Protein AF-A0A4V2SIU7-F1 (afdb_monomer_lite)

Organism: NCBI:txid80881

InterPro domains:
  IPR001064 Beta/gamma crystallin [PS50915] (23-65)
  IPR001064 Beta/gamma crystallin [SM00247] (24-102)
  IPR011024 Gamma-crystallin-like [SSF49695] (22-89)
  IPR015059 Calcium-dependent cell adhesion molecule, N-terminal [PF08964] (25-103)

pLDDT: mean 79.16, std 16.94, range [35.38, 97.69]

Sequence (174 aa):
MLRHMRAILVMGSLGAALSCANAQITVFTQPNFQGESLQISENNWSSGGAGTKWNDTIKSVKVPDGWTVKLYEHTDKSGKVQVLTKDLAKADSFGISSIEIFSSPNHGCYYQDSKEWSKWTKNGGFAKDVKTLDQCVALDGCMKGGGNKSGGGCYVYASSPAAAAEILKSSGRK

Foldseek 3Di:
DDDDDDDDPPPPPPPPPPPVPQFWKKWALEFQRDHDIDTHGFAKDFQPDPPGPQWLRTFWMADDAQWWKWFAQHRVNDDDIDIDNGIGRGDDDHRTGIMGGQDHPQFAKWKQDLVHNLDIDGCPDVRVPGDHPVSQVQCADQARPADGSVRNIGIDGTSDSVRRVVVCVVVVGD

Structure (mmCIF, N/CA/C/O backbone):
data_AF-A0A4V2SIU7-F1
#
_entry.id   AF-A0A4V2SIU7-F1
#
loop_
_atom_site.group_PDB
_atom_site.id
_atom_site.type_symbol
_atom_site.label_atom_id
_atom_site.label_alt_id
_atom_site.label_comp_id
_atom_site.label_asym_id
_atom_site.label_entity_id
_atom_site.label_seq_id
_atom_site.pdbx_PDB_ins_code
_atom_site.Cartn_x
_atom_site.Cartn_y
_atom_site.Cartn_z
_atom_site.occupancy
_atom_site.B_iso_or_equiv
_atom_site.auth_seq_id
_atom_site.auth_comp_id
_atom_site.auth_asym_id
_atom_site.auth_atom_id
_atom_site.pdbx_PDB_model_num
ATOM 1 N N . MET A 1 1 ? -32.720 33.967 -55.238 1.00 38.97 1 MET A N 1
ATOM 2 C CA . MET A 1 1 ? -32.081 32.642 -55.389 1.00 38.97 1 MET A CA 1
ATOM 3 C C . MET A 1 1 ? -31.325 32.327 -54.112 1.00 38.97 1 MET A C 1
ATOM 5 O O . MET A 1 1 ? -30.496 33.117 -53.685 1.00 38.97 1 MET A O 1
ATOM 9 N N . LEU A 1 2 ? -31.714 31.229 -53.474 1.00 35.38 2 LEU A N 1
ATOM 10 C CA . LEU A 1 2 ? -31.287 30.761 -52.160 1.00 35.38 2 LEU A CA 1
ATOM 11 C C . LEU A 1 2 ? -29.843 30.228 -52.233 1.00 35.38 2 LEU A C 1
ATOM 13 O O . LEU A 1 2 ? -29.558 29.373 -53.069 1.00 35.38 2 LEU A O 1
ATOM 17 N N . ARG A 1 3 ? -28.935 30.696 -51.368 1.00 42.69 3 ARG A N 1
ATOM 18 C CA . ARG A 1 3 ? -27.655 30.017 -51.111 1.00 42.69 3 ARG A CA 1
ATOM 19 C C . ARG A 1 3 ? -27.570 29.664 -49.633 1.00 42.69 3 ARG A C 1
ATOM 21 O O . ARG A 1 3 ? -27.430 30.525 -48.774 1.00 42.69 3 ARG A O 1
ATOM 28 N N . HIS A 1 4 ? -27.710 28.372 -49.370 1.00 39.12 4 HIS A N 1
ATOM 29 C CA . HIS A 1 4 ? -27.467 27.736 -48.085 1.00 39.12 4 HIS A CA 1
ATOM 30 C C . HIS A 1 4 ? -25.981 27.801 -47.724 1.00 39.12 4 HIS A C 1
ATOM 32 O O . HIS A 1 4 ? -25.163 27.442 -48.566 1.00 39.12 4 HIS A O 1
ATOM 38 N N . MET A 1 5 ? -25.633 28.118 -46.470 1.00 37.47 5 MET A N 1
ATOM 39 C CA . MET A 1 5 ? -24.452 27.515 -45.836 1.00 37.47 5 MET A CA 1
ATOM 40 C C . MET A 1 5 ? -24.442 27.648 -44.300 1.00 37.47 5 MET A C 1
ATOM 42 O O . MET A 1 5 ? -24.079 28.669 -43.737 1.00 37.47 5 MET A O 1
ATOM 46 N N . ARG A 1 6 ? -24.859 26.535 -43.679 1.00 41.62 6 ARG A N 1
ATOM 47 C CA . ARG A 1 6 ? -24.312 25.840 -42.497 1.00 41.62 6 ARG A CA 1
ATOM 48 C C . ARG A 1 6 ? -24.069 26.639 -41.206 1.00 41.62 6 ARG A C 1
ATOM 50 O O . ARG A 1 6 ? -23.020 27.238 -41.009 1.00 41.62 6 ARG A O 1
ATOM 57 N N . ALA A 1 7 ? -24.989 26.451 -40.259 1.00 38.09 7 ALA A N 1
ATOM 58 C CA . ALA A 1 7 ? -24.720 26.586 -38.833 1.00 38.09 7 ALA A CA 1
ATOM 59 C C . ALA A 1 7 ? -23.650 25.561 -38.410 1.00 38.09 7 ALA A C 1
ATOM 61 O O . ALA A 1 7 ? -23.863 24.352 -38.520 1.00 38.09 7 ALA A O 1
ATOM 62 N N . ILE A 1 8 ? -22.494 26.039 -37.949 1.00 44.41 8 ILE A N 1
ATOM 63 C CA . ILE A 1 8 ? -21.498 25.208 -37.269 1.00 44.41 8 ILE A CA 1
ATOM 64 C C . ILE A 1 8 ? -21.933 25.136 -35.807 1.00 44.41 8 ILE A C 1
ATOM 66 O O . ILE A 1 8 ? -21.714 26.062 -35.029 1.00 44.41 8 ILE A O 1
ATOM 70 N N . LEU A 1 9 ? -22.592 24.038 -35.448 1.00 35.75 9 LEU A N 1
ATOM 71 C CA . LEU A 1 9 ? -22.779 23.657 -34.058 1.00 35.75 9 LEU A CA 1
ATOM 72 C C . LEU A 1 9 ? -21.400 23.247 -33.526 1.00 35.75 9 LEU A C 1
ATOM 74 O O . LEU A 1 9 ? -20.942 22.131 -33.770 1.00 35.75 9 LEU A O 1
ATOM 78 N N . VAL A 1 10 ? -20.712 24.154 -32.832 1.00 44.38 10 VAL A N 1
ATOM 79 C CA . VAL A 1 10 ? -19.560 23.777 -32.010 1.00 44.38 10 VAL A CA 1
ATOM 80 C C . VAL A 1 10 ? -20.131 23.006 -30.825 1.00 44.38 10 VAL A C 1
ATOM 82 O O . VAL A 1 10 ? -20.475 23.582 -29.796 1.00 44.38 10 VAL A O 1
ATOM 85 N N . MET A 1 11 ? -20.289 21.690 -30.987 1.00 50.53 11 MET A N 1
ATOM 86 C CA . MET A 1 11 ? -20.366 20.789 -29.846 1.00 50.53 11 MET A CA 1
ATOM 87 C C . MET A 1 11 ? -19.006 20.868 -29.159 1.00 50.53 11 MET A C 1
ATOM 89 O O . MET A 1 11 ? -18.080 20.134 -29.496 1.00 50.53 11 MET A O 1
ATOM 93 N N . GLY A 1 12 ? -18.869 21.814 -28.232 1.00 42.34 12 GLY A N 1
ATOM 94 C CA . GLY A 1 12 ? -17.818 21.763 -27.236 1.00 42.34 12 GLY A CA 1
ATOM 95 C C . GLY A 1 12 ? -18.045 20.483 -26.454 1.00 42.34 12 GLY A C 1
ATOM 96 O O . GLY A 1 12 ? -18.914 20.430 -25.587 1.00 42.34 12 GLY A O 1
ATOM 97 N N . SER A 1 13 ? -17.324 19.426 -26.821 1.00 51.53 13 SER A N 1
ATOM 98 C CA . SER A 1 13 ? -17.222 18.230 -26.006 1.00 51.53 13 SER A CA 1
ATOM 99 C C . SER A 1 13 ? -16.805 18.695 -24.620 1.00 51.53 13 SER A C 1
ATOM 101 O O . SER A 1 13 ? -15.704 19.229 -24.453 1.00 51.53 13 SER A O 1
ATOM 103 N N . LEU A 1 14 ? -17.694 18.520 -23.644 1.00 48.53 14 LEU A N 1
ATOM 104 C CA . LEU A 1 14 ? -17.361 18.605 -22.235 1.00 48.53 14 LEU A CA 1
ATOM 105 C C . LEU A 1 14 ? -16.431 17.419 -21.957 1.00 48.53 14 LEU A C 1
ATOM 107 O O . LEU A 1 14 ? -16.849 16.360 -21.499 1.00 48.53 14 LEU A O 1
ATOM 111 N N . GLY A 1 15 ? -15.168 17.563 -22.351 1.00 43.59 15 GLY A N 1
ATOM 112 C CA . GLY A 1 15 ? -14.106 16.690 -21.914 1.00 43.59 15 GLY A CA 1
ATOM 113 C C . GLY A 1 15 ? -13.986 16.927 -20.425 1.00 43.59 15 GLY A C 1
ATOM 114 O O . GLY A 1 15 ? -13.319 17.867 -20.000 1.00 43.59 15 GLY A O 1
ATOM 115 N N . ALA A 1 16 ? -14.671 16.105 -19.634 1.00 48.41 16 ALA A N 1
ATOM 116 C CA . ALA A 1 16 ? -14.259 15.877 -18.270 1.00 48.41 16 ALA A CA 1
ATOM 117 C C . ALA A 1 16 ? -12.813 15.393 -18.377 1.00 48.41 16 ALA A C 1
ATOM 119 O O . ALA A 1 16 ? -12.551 14.234 -18.697 1.00 48.41 16 ALA A O 1
ATOM 120 N N . ALA A 1 17 ? -11.868 16.311 -18.184 1.00 43.56 17 ALA A N 1
ATOM 121 C CA . ALA A 1 17 ? -10.550 15.939 -17.740 1.00 43.56 17 ALA A CA 1
ATOM 122 C C . ALA A 1 17 ? -10.802 15.203 -16.427 1.00 43.56 17 ALA A C 1
ATOM 124 O O . ALA A 1 1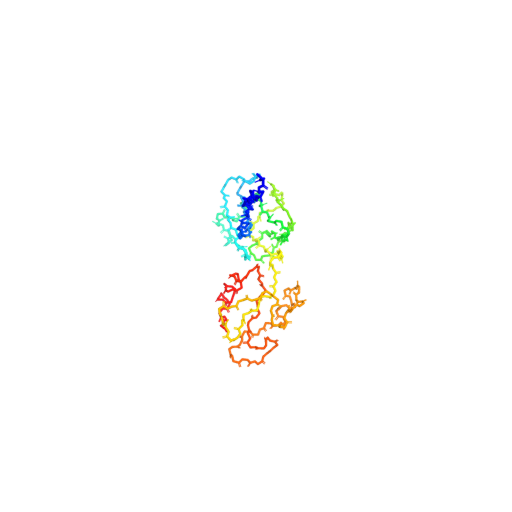7 ? -11.007 15.818 -15.380 1.00 43.56 17 ALA A O 1
ATOM 125 N N . LEU A 1 18 ? -10.886 13.876 -16.512 1.00 39.75 18 LEU A N 1
ATOM 126 C CA . LEU A 1 18 ? -10.634 13.007 -15.387 1.00 39.75 18 LEU A CA 1
ATOM 127 C C . LEU A 1 18 ? -9.210 13.360 -14.985 1.00 39.75 18 LEU A C 1
ATOM 129 O O . LEU A 1 18 ? -8.239 12.832 -15.520 1.00 39.75 18 LEU A O 1
ATOM 133 N N . SER A 1 19 ? -9.096 14.348 -14.099 1.00 41.12 19 SER A N 1
ATOM 134 C CA . SER A 1 19 ? -7.961 14.439 -13.212 1.00 41.12 19 SER A CA 1
ATOM 135 C C . SER A 1 19 ? -7.797 13.021 -12.694 1.00 41.12 19 SER A C 1
ATOM 137 O O . SER A 1 19 ? -8.724 12.485 -12.078 1.00 41.12 19 SER A O 1
ATOM 139 N N . CYS A 1 20 ? -6.683 12.375 -13.038 1.00 40.22 20 CYS A N 1
ATOM 140 C CA . CYS A 1 20 ? -6.234 11.188 -12.338 1.00 40.22 20 CYS A CA 1
ATOM 141 C C . CYS A 1 20 ? -5.980 11.651 -10.905 1.00 40.22 20 CYS A C 1
ATOM 143 O O . CYS A 1 20 ? -4.849 11.956 -10.538 1.00 40.22 20 CYS A O 1
ATOM 145 N N . ALA A 1 21 ? -7.050 11.806 -10.120 1.00 50.81 21 ALA A N 1
ATOM 146 C CA . ALA A 1 21 ? -6.953 11.959 -8.692 1.00 50.81 21 ALA A CA 1
ATOM 147 C C . ALA A 1 21 ? -6.110 10.767 -8.269 1.00 50.81 21 ALA A C 1
ATOM 149 O O . ALA A 1 21 ? -6.500 9.629 -8.542 1.00 50.81 21 ALA A O 1
ATOM 150 N N . ASN A 1 22 ? -4.906 11.037 -7.757 1.00 63.44 22 ASN A N 1
ATOM 151 C CA . ASN A 1 22 ? -3.997 9.991 -7.315 1.00 63.44 22 ASN A CA 1
ATOM 152 C C . ASN A 1 22 ? -4.810 9.103 -6.378 1.00 63.44 22 ASN A C 1
ATOM 154 O O . ASN A 1 22 ? -5.237 9.559 -5.316 1.00 63.44 22 ASN A O 1
ATOM 158 N N . ALA A 1 23 ? -5.149 7.903 -6.841 1.00 71.69 23 ALA A N 1
ATOM 159 C CA . ALA A 1 23 ? -6.038 7.020 -6.118 1.00 71.69 23 ALA A CA 1
ATOM 160 C C . ALA A 1 23 ? -5.317 6.618 -4.831 1.00 71.69 23 ALA A C 1
ATOM 162 O O . ALA A 1 23 ? -4.164 6.194 -4.870 1.00 71.69 23 ALA A O 1
ATOM 163 N N . GLN A 1 24 ? -5.965 6.813 -3.688 1.00 85.44 24 GLN A N 1
ATOM 164 C CA . GLN A 1 24 ? -5.352 6.628 -2.377 1.00 85.44 24 GLN A CA 1
ATOM 165 C C . GLN A 1 24 ? -6.238 5.764 -1.502 1.00 85.44 24 GLN A C 1
ATOM 167 O O . GLN A 1 24 ? -7.468 5.827 -1.571 1.00 85.44 24 GLN A O 1
ATOM 172 N N . ILE A 1 25 ? -5.600 4.994 -0.631 1.00 91.19 25 ILE A N 1
ATOM 173 C CA . ILE A 1 25 ? -6.309 4.320 0.447 1.00 91.19 25 ILE A CA 1
ATOM 174 C C . ILE A 1 25 ? -6.638 5.381 1.492 1.00 91.19 25 ILE A C 1
ATOM 176 O O . ILE A 1 25 ? -5.780 6.182 1.856 1.00 91.19 25 ILE A O 1
ATOM 180 N N . THR A 1 26 ? -7.871 5.393 1.991 1.00 95.00 26 THR A N 1
ATOM 181 C CA . THR A 1 26 ? -8.234 6.237 3.137 1.00 95.00 26 THR A CA 1
ATOM 182 C C . THR A 1 26 ? -8.701 5.357 4.279 1.00 95.00 26 THR A C 1
ATOM 184 O O . THR A 1 26 ? -9.606 4.544 4.103 1.00 95.00 26 THR A O 1
ATOM 187 N N . VAL A 1 27 ? -8.089 5.517 5.446 1.00 96.19 27 VAL A N 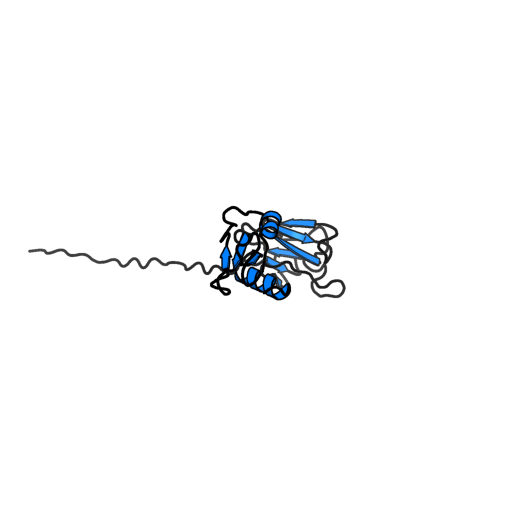1
ATOM 188 C CA . VAL A 1 27 ? -8.453 4.791 6.667 1.00 96.19 27 VAL A CA 1
ATOM 189 C C . VAL A 1 27 ? -9.156 5.719 7.642 1.00 96.19 27 VAL A C 1
ATOM 191 O O . VAL A 1 27 ? -8.897 6.921 7.645 1.00 96.19 27 VAL A O 1
ATOM 194 N N . PHE A 1 28 ? -10.035 5.156 8.464 1.00 97.31 28 PHE A N 1
ATOM 195 C CA . PHE A 1 28 ? -10.915 5.901 9.358 1.00 97.31 28 PHE A CA 1
ATOM 196 C C . PHE A 1 28 ? -10.941 5.276 10.752 1.00 97.31 28 PHE A C 1
ATOM 198 O O . PHE A 1 28 ? -10.946 4.049 10.879 1.00 97.31 28 PHE A O 1
ATOM 205 N N . THR A 1 29 ? -11.003 6.103 11.798 1.00 96.75 29 THR A N 1
ATOM 206 C CA . THR A 1 29 ? -11.055 5.639 13.200 1.00 96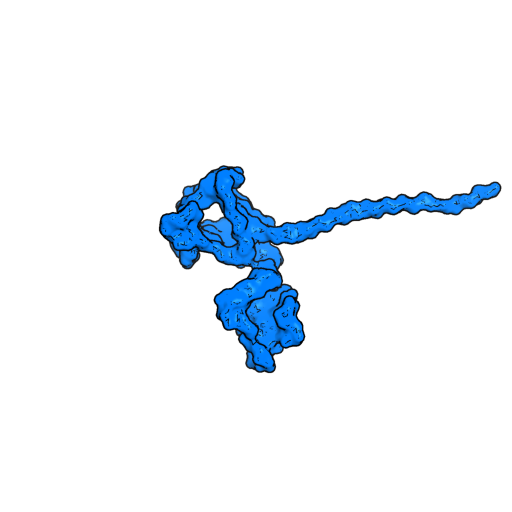.75 29 THR A CA 1
ATOM 207 C C . THR A 1 29 ? -12.429 5.134 13.641 1.00 96.75 29 THR A C 1
ATOM 209 O O . THR A 1 29 ? -12.553 4.554 14.719 1.00 96.75 29 THR A O 1
ATOM 212 N N . GLN A 1 30 ? -13.474 5.309 12.825 1.00 96.75 30 GLN A N 1
ATOM 213 C CA . GLN A 1 30 ? -14.816 4.787 13.099 1.00 96.75 30 GLN A CA 1
ATOM 214 C C . GLN A 1 30 ? -15.360 3.953 11.925 1.00 96.75 30 GLN A C 1
ATOM 216 O O . GLN A 1 30 ? -14.870 4.066 10.795 1.00 96.75 30 GLN A O 1
ATOM 221 N N . PRO A 1 31 ? -16.361 3.084 12.167 1.00 97.12 31 PRO A N 1
ATOM 222 C CA . PRO A 1 31 ? -17.070 2.385 11.100 1.00 97.12 31 PRO A CA 1
ATOM 223 C C . PRO A 1 31 ? -17.751 3.348 10.116 1.00 97.12 31 PRO A C 1
ATOM 225 O O . PRO A 1 31 ? -18.007 4.508 10.426 1.00 97.12 31 PRO A O 1
ATOM 228 N N . ASN A 1 32 ? -18.100 2.833 8.940 1.00 97.44 32 ASN A N 1
ATOM 229 C CA . ASN A 1 32 ? -18.821 3.519 7.867 1.00 97.44 32 ASN A CA 1
ATOM 230 C C . ASN A 1 32 ? -18.137 4.808 7.381 1.00 97.44 32 ASN A C 1
ATOM 232 O O . ASN A 1 32 ? -18.806 5.778 7.016 1.00 97.44 32 ASN A O 1
ATOM 236 N N . PHE A 1 33 ? -16.800 4.797 7.354 1.00 97.50 33 PHE A N 1
ATOM 237 C CA . PHE A 1 33 ? -15.951 5.877 6.844 1.00 97.50 33 PHE A CA 1
ATOM 238 C C . PHE A 1 33 ? -16.118 7.193 7.615 1.00 97.50 33 PHE A C 1
ATOM 240 O O . PHE A 1 33 ? -16.161 8.269 7.022 1.00 97.50 33 PHE A O 1
ATOM 247 N N . GLN A 1 34 ? -16.260 7.087 8.938 1.00 97.69 34 GLN A N 1
ATOM 248 C CA . GLN A 1 34 ? -16.475 8.214 9.846 1.00 97.69 34 GLN A CA 1
ATOM 249 C C . GLN A 1 34 ? -15.281 8.444 10.777 1.00 97.69 34 GLN A C 1
ATOM 251 O O . GLN A 1 34 ? -14.380 7.612 10.902 1.00 97.69 34 GLN A O 1
ATOM 256 N N . GLY A 1 35 ? -15.318 9.560 11.500 1.00 97.12 35 GLY A N 1
ATOM 257 C CA . GLY A 1 35 ? -14.269 9.940 12.435 1.00 97.12 35 GLY A CA 1
ATOM 258 C C . GLY A 1 35 ? -13.057 10.532 11.730 1.00 97.12 35 GLY A C 1
ATOM 259 O O . GLY A 1 35 ? -13.142 11.059 10.622 1.00 97.12 35 GLY A O 1
ATOM 260 N N . GLU A 1 36 ? -11.919 10.473 12.405 1.00 97.50 36 GLU A N 1
ATOM 261 C CA . GLU A 1 36 ? -10.675 10.988 11.849 1.00 97.50 36 GLU A CA 1
ATOM 262 C C . GLU A 1 36 ? -10.186 10.085 10.723 1.00 97.50 36 GLU A C 1
ATOM 264 O O . GLU A 1 36 ? -10.291 8.858 10.808 1.00 97.50 36 GLU A O 1
ATOM 269 N N . SER A 1 37 ? -9.617 10.701 9.688 1.00 96.88 37 SER A N 1
ATOM 270 C CA . SER A 1 37 ? -9.153 10.003 8.495 1.00 96.88 37 SER A CA 1
ATOM 271 C C . SER A 1 37 ? -7.672 10.232 8.226 1.00 96.88 37 SER A C 1
ATOM 273 O O . SER A 1 37 ? -7.163 11.334 8.435 1.00 96.88 37 SER A O 1
ATOM 275 N N . LEU A 1 38 ? -7.014 9.217 7.675 1.00 94.56 38 LEU A N 1
ATOM 276 C CA . LEU A 1 38 ? -5.662 9.308 7.137 1.00 94.56 38 LEU A CA 1
ATOM 277 C C . LEU A 1 38 ? -5.659 8.812 5.693 1.00 94.56 38 LEU A C 1
ATOM 279 O O . LEU A 1 38 ? -6.157 7.725 5.396 1.00 94.56 38 LEU A O 1
ATOM 283 N N . GLN A 1 39 ? -5.081 9.616 4.808 1.00 92.75 39 GLN A N 1
ATOM 284 C CA . GLN A 1 39 ? -4.798 9.224 3.435 1.00 92.75 39 GLN A CA 1
ATOM 285 C C . GLN A 1 39 ? -3.430 8.552 3.370 1.00 92.75 39 GLN A C 1
ATOM 287 O O . GLN A 1 39 ? -2.426 9.111 3.811 1.00 92.75 39 GLN A O 1
ATOM 292 N N . ILE A 1 40 ? -3.404 7.347 2.816 1.00 86.56 40 ILE A N 1
ATOM 293 C CA . ILE A 1 40 ? -2.197 6.567 2.584 1.00 86.56 40 ILE A CA 1
ATOM 294 C C . ILE A 1 40 ? -1.913 6.633 1.088 1.00 86.56 40 ILE A C 1
ATOM 296 O O . ILE A 1 40 ? -2.602 6.017 0.266 1.00 86.56 40 ILE A O 1
ATOM 300 N N . SER A 1 41 ? -0.910 7.434 0.740 1.00 70.88 41 SER A N 1
ATOM 301 C CA . SER A 1 41 ? -0.410 7.546 -0.621 1.00 70.88 41 SER A CA 1
ATOM 302 C C . SER A 1 41 ? 0.513 6.380 -0.933 1.00 70.88 41 SER A C 1
ATOM 304 O O . SER A 1 41 ? 1.514 6.210 -0.252 1.00 70.88 41 SER A O 1
ATOM 306 N N . GLU A 1 42 ? 0.144 5.611 -1.965 1.00 62.72 42 GLU A N 1
ATOM 307 C CA . GLU A 1 42 ? 0.957 4.815 -2.910 1.00 62.72 42 GLU A CA 1
ATOM 308 C C . GLU A 1 42 ? 2.107 3.902 -2.419 1.00 62.72 42 GLU A C 1
ATOM 310 O O . GLU A 1 42 ? 2.613 3.102 -3.207 1.00 62.72 42 GLU A O 1
ATOM 315 N N . ASN A 1 43 ? 2.430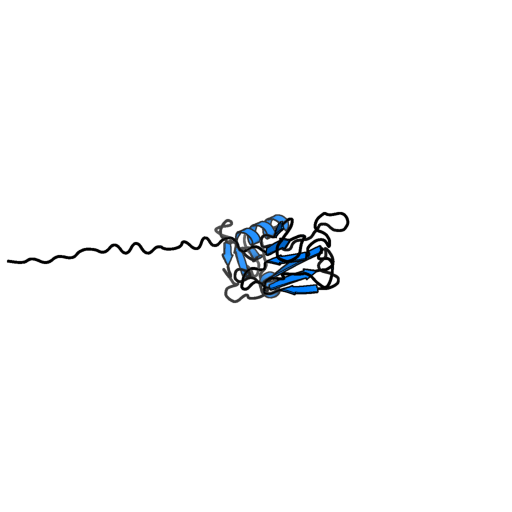 3.922 -1.132 1.00 68.94 43 ASN A N 1
ATOM 316 C CA . ASN A 1 43 ? 3.462 3.183 -0.428 1.00 68.94 43 ASN A CA 1
ATOM 317 C C . ASN A 1 43 ? 2.837 2.389 0.727 1.00 68.94 43 ASN A C 1
ATOM 319 O O . ASN A 1 43 ? 1.728 2.671 1.188 1.00 68.94 43 ASN A O 1
ATOM 323 N N . ASN A 1 44 ? 3.582 1.410 1.234 1.00 81.31 44 ASN A N 1
ATOM 324 C CA . ASN A 1 44 ? 3.203 0.719 2.463 1.00 81.31 44 ASN A CA 1
ATOM 325 C C . ASN A 1 44 ? 3.186 1.707 3.635 1.00 81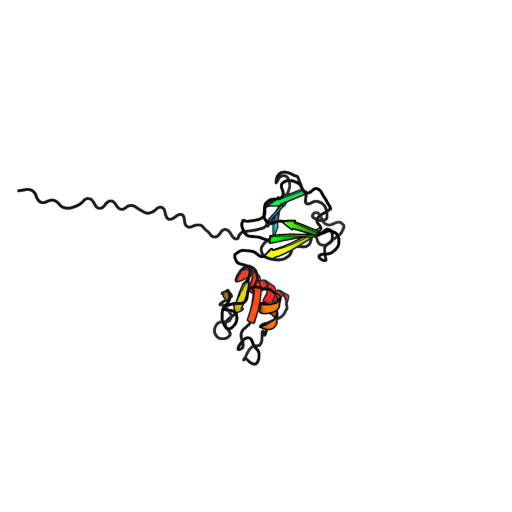.31 44 ASN A C 1
ATOM 327 O O . ASN A 1 44 ? 4.035 2.595 3.721 1.00 81.31 44 ASN A O 1
ATOM 331 N N . TRP A 1 45 ? 2.241 1.524 4.546 1.00 91.44 45 TRP A N 1
ATOM 332 C CA . TRP A 1 45 ? 2.068 2.367 5.721 1.00 91.44 45 TRP A CA 1
ATOM 333 C C . TRP A 1 45 ? 2.185 1.546 7.005 1.00 91.44 45 TRP A C 1
ATOM 335 O O . TRP A 1 45 ? 1.808 0.377 7.042 1.00 91.44 45 TRP A O 1
ATOM 345 N N . SER A 1 46 ? 2.687 2.176 8.063 1.00 92.50 46 SER A N 1
ATOM 346 C CA . SER A 1 46 ? 2.792 1.612 9.407 1.00 92.50 46 SER A CA 1
ATOM 347 C C . SER A 1 46 ? 2.402 2.673 10.433 1.00 92.50 46 SER A C 1
ATOM 349 O O . SER A 1 46 ? 2.713 3.852 10.252 1.00 92.50 46 SER A O 1
ATOM 351 N N . SER A 1 47 ? 1.734 2.258 11.510 1.00 92.44 47 SER A N 1
ATOM 352 C CA . SER A 1 47 ? 1.310 3.134 12.609 1.00 92.44 47 SER A CA 1
ATOM 353 C C . SER A 1 47 ? 2.488 3.743 13.375 1.00 92.44 47 SER A C 1
ATOM 355 O O . SER A 1 47 ? 2.342 4.809 13.970 1.00 92.44 47 SER A O 1
ATOM 357 N N . GLY A 1 48 ? 3.653 3.084 13.351 1.00 90.19 48 GLY A N 1
ATOM 358 C CA . GLY A 1 48 ? 4.789 3.381 14.230 1.00 90.19 48 GLY A CA 1
ATOM 359 C C . GLY A 1 48 ? 4.746 2.629 15.568 1.00 90.19 48 GLY A C 1
ATOM 360 O O . GLY A 1 48 ? 5.646 2.800 16.384 1.00 90.19 48 GLY A O 1
ATOM 361 N N . GLY A 1 49 ? 3.740 1.773 15.779 1.00 90.19 49 GLY A N 1
ATOM 362 C CA . GLY A 1 49 ? 3.665 0.830 16.897 1.00 90.19 49 GLY A CA 1
ATOM 363 C C . GLY A 1 49 ? 2.828 1.318 18.076 1.00 90.19 49 GLY A C 1
ATOM 364 O O . GLY A 1 49 ? 2.016 2.242 17.959 1.00 90.19 49 GLY A O 1
ATOM 365 N N . ALA A 1 50 ? 3.004 0.661 19.223 1.00 90.25 50 ALA A N 1
ATOM 366 C CA . ALA A 1 50 ? 2.213 0.909 20.425 1.00 90.25 50 ALA A CA 1
ATOM 367 C C . ALA A 1 50 ? 2.300 2.372 20.897 1.00 90.25 50 ALA A C 1
ATOM 369 O O . ALA A 1 50 ? 3.355 3.000 20.854 1.00 90.25 50 ALA A O 1
ATOM 370 N N . GLY A 1 51 ? 1.174 2.915 21.369 1.00 88.62 51 GLY A N 1
ATOM 371 C CA . GLY A 1 51 ? 1.077 4.300 21.848 1.00 88.62 51 GLY A CA 1
ATOM 372 C C . GLY A 1 51 ? 0.913 5.349 20.744 1.00 88.62 51 GLY A C 1
ATOM 373 O O . GLY A 1 51 ? 0.660 6.514 21.045 1.00 88.62 51 GLY A O 1
ATOM 374 N N . THR A 1 52 ? 0.997 4.957 19.470 1.00 93.44 52 THR A N 1
ATOM 375 C CA . THR A 1 52 ? 0.670 5.852 18.357 1.00 93.44 52 THR A CA 1
ATOM 376 C C . THR A 1 52 ? -0.838 5.897 18.112 1.00 93.44 52 THR A C 1
ATOM 378 O O . THR A 1 52 ? -1.557 4.913 18.280 1.00 93.44 52 THR A O 1
ATOM 381 N N . LYS A 1 53 ? -1.326 7.061 17.676 1.00 91.44 53 LYS A N 1
ATOM 382 C CA . LYS A 1 53 ? -2.754 7.340 17.455 1.00 91.44 53 LYS A CA 1
ATOM 383 C C . LYS A 1 53 ? -3.453 6.339 16.526 1.00 91.44 53 LYS A C 1
ATOM 385 O O . LYS A 1 53 ? -4.640 6.067 16.688 1.00 91.44 53 LYS A O 1
ATOM 390 N N . TRP A 1 54 ? -2.733 5.847 15.523 1.00 94.88 54 TRP A N 1
ATOM 391 C CA . TRP A 1 54 ? -3.297 5.034 14.447 1.00 94.88 54 TRP A CA 1
ATOM 392 C C . TRP A 1 54 ? -3.146 3.524 14.664 1.00 94.88 54 TRP A C 1
ATOM 394 O O . TRP A 1 54 ? -3.699 2.750 13.889 1.00 94.88 54 TRP A O 1
ATOM 404 N N . ASN A 1 55 ? -2.423 3.097 15.703 1.00 95.75 55 ASN A N 1
ATOM 405 C CA . ASN A 1 55 ? -2.259 1.683 16.026 1.00 95.75 55 ASN A CA 1
ATOM 406 C C . ASN A 1 55 ? -3.565 1.103 16.576 1.00 95.75 55 ASN A C 1
ATOM 408 O O . ASN A 1 55 ? -4.099 1.626 17.549 1.00 95.75 55 ASN A O 1
ATOM 412 N N . ASP A 1 56 ? -4.084 0.038 15.967 1.00 94.94 56 ASP A N 1
ATOM 413 C CA . ASP A 1 56 ? -5.310 -0.669 16.378 1.00 94.94 56 ASP A CA 1
ATOM 414 C C . ASP A 1 56 ? -6.618 0.154 16.348 1.00 94.94 56 ASP A C 1
ATOM 416 O O . ASP A 1 56 ? -7.706 -0.354 16.666 1.00 94.94 56 ASP A O 1
ATOM 420 N N . THR A 1 57 ? -6.556 1.417 15.920 1.00 95.56 57 THR A N 1
ATOM 421 C CA . THR A 1 57 ? -7.697 2.344 15.931 1.00 95.56 57 THR A CA 1
ATOM 422 C C . THR A 1 57 ? -8.471 2.384 14.622 1.00 95.56 57 THR A C 1
ATOM 424 O O . THR A 1 57 ? -9.611 2.839 14.626 1.00 95.56 57 THR A O 1
ATOM 427 N N . ILE A 1 58 ? -7.921 1.877 13.516 1.00 96.06 58 ILE A N 1
ATOM 428 C CA . ILE A 1 58 ? -8.607 1.866 12.216 1.00 96.06 58 ILE A CA 1
ATOM 429 C C . ILE A 1 58 ? -9.825 0.931 12.275 1.00 96.06 58 ILE A C 1
ATOM 431 O O . ILE A 1 58 ? -9.704 -0.241 12.636 1.00 96.06 58 ILE A O 1
ATOM 435 N N . LYS A 1 59 ? -11.003 1.450 11.904 1.00 96.50 59 LYS A N 1
ATOM 436 C CA . LYS A 1 59 ? -12.293 0.736 11.919 1.00 96.50 59 LYS A CA 1
ATOM 437 C C . LYS A 1 59 ? -13.008 0.687 10.573 1.00 96.50 59 LYS A C 1
ATOM 439 O O . LYS A 1 59 ? -13.951 -0.088 10.443 1.00 96.50 59 LYS A O 1
ATOM 444 N N . SER A 1 60 ? -12.594 1.469 9.579 1.00 97.44 60 SER A N 1
ATOM 445 C CA . SER A 1 60 ? -13.052 1.308 8.194 1.00 97.44 60 SER A CA 1
ATOM 446 C C . SER A 1 60 ? -12.011 1.812 7.195 1.00 97.44 60 SER A C 1
ATOM 448 O O . SER A 1 60 ? -11.140 2.613 7.542 1.00 97.44 60 SER A O 1
ATOM 450 N N . VAL A 1 61 ? -12.061 1.294 5.966 1.00 97.12 61 VAL A N 1
ATOM 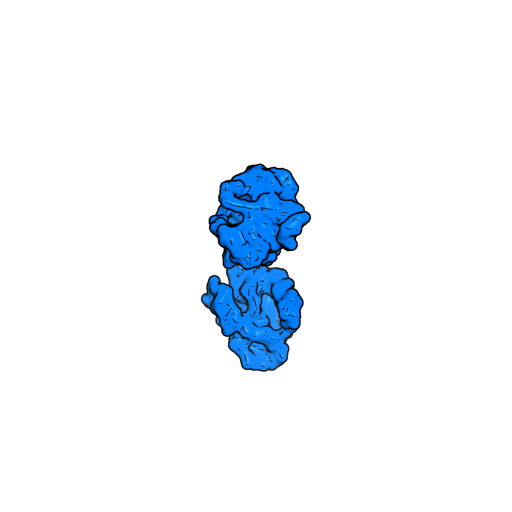451 C CA . VAL A 1 61 ? -11.051 1.526 4.923 1.00 97.12 61 VAL A CA 1
ATOM 452 C C . VAL A 1 61 ? -11.733 1.705 3.571 1.00 97.12 61 VAL A C 1
ATOM 454 O O . VAL A 1 61 ? -12.517 0.850 3.165 1.00 97.12 61 VAL A O 1
ATOM 457 N N . LYS A 1 62 ? -11.404 2.786 2.861 1.00 96.38 62 LYS A N 1
ATOM 458 C CA . LYS A 1 62 ? -11.732 2.961 1.444 1.00 96.38 62 LYS A CA 1
ATOM 459 C C . LYS A 1 62 ? -10.582 2.483 0.572 1.00 96.38 62 LYS A C 1
ATOM 461 O O . LYS A 1 62 ? -9.443 2.911 0.776 1.00 96.38 62 LYS A O 1
ATOM 466 N N . VAL A 1 63 ? -10.888 1.617 -0.388 1.00 92.56 63 VAL A N 1
ATOM 467 C CA . VAL A 1 63 ? -9.923 1.000 -1.302 1.00 92.56 63 VAL A CA 1
ATOM 468 C C . VAL A 1 63 ? -10.306 1.381 -2.729 1.00 92.56 63 VAL A C 1
ATOM 470 O O . VAL A 1 63 ? -11.412 1.052 -3.151 1.00 92.56 63 VAL A O 1
ATOM 473 N N . PRO A 1 64 ? -9.423 2.051 -3.489 1.00 89.62 64 PRO A N 1
ATOM 474 C CA . PRO A 1 64 ? -9.737 2.390 -4.869 1.00 89.62 64 PRO A CA 1
ATOM 475 C C . PRO A 1 64 ? -9.950 1.153 -5.747 1.00 89.62 64 PRO A C 1
ATOM 477 O O . PRO A 1 64 ? -9.324 0.108 -5.546 1.00 89.62 64 PRO A O 1
ATOM 480 N N . ASP A 1 65 ? -10.784 1.300 -6.773 1.00 85.19 65 ASP A N 1
ATOM 481 C CA . ASP A 1 65 ? -11.101 0.210 -7.693 1.00 85.19 65 ASP A CA 1
ATOM 482 C C . ASP A 1 65 ? -9.843 -0.377 -8.351 1.00 85.19 65 ASP A C 1
ATOM 484 O O . ASP A 1 65 ? -8.945 0.330 -8.819 1.00 85.19 65 ASP A O 1
ATOM 488 N N . GLY A 1 66 ? -9.779 -1.710 -8.388 1.00 82.56 66 GLY A N 1
ATOM 489 C CA . GLY A 1 66 ? -8.661 -2.457 -8.968 1.00 82.56 66 GLY A CA 1
ATOM 490 C C . GLY A 1 66 ? -7.416 -2.556 -8.079 1.00 82.56 66 GLY A C 1
ATOM 491 O O . GLY A 1 66 ? -6.408 -3.117 -8.515 1.00 82.56 66 GLY A O 1
ATOM 492 N N . TRP A 1 67 ? -7.453 -2.037 -6.849 1.00 87.56 67 TRP A N 1
ATOM 493 C CA . TRP A 1 67 ? -6.377 -2.218 -5.876 1.00 87.56 67 TRP A CA 1
ATOM 494 C C . TRP A 1 67 ? -6.567 -3.505 -5.074 1.00 87.56 67 TRP A C 1
ATOM 496 O O . TRP A 1 67 ? -7.685 -3.909 -4.771 1.00 87.56 67 TRP A O 1
ATOM 506 N N . THR A 1 68 ? -5.456 -4.137 -4.705 1.00 89.00 68 THR A N 1
ATOM 507 C CA . THR A 1 68 ? -5.408 -5.184 -3.681 1.00 89.00 68 THR A CA 1
ATOM 508 C C . THR A 1 68 ? -4.550 -4.684 -2.533 1.00 89.00 68 THR A C 1
ATOM 510 O O . THR A 1 68 ? -3.385 -4.330 -2.720 1.00 89.00 68 THR A O 1
ATOM 513 N N . VAL A 1 69 ? -5.131 -4.661 -1.342 1.00 91.19 69 VAL A N 1
ATOM 514 C CA . VAL A 1 69 ? -4.531 -4.122 -0.122 1.00 91.19 69 VAL A CA 1
ATOM 515 C C . VAL A 1 69 ? -4.512 -5.213 0.933 1.00 91.19 69 VAL A C 1
ATOM 517 O O . VAL A 1 69 ? -5.484 -5.949 1.075 1.00 91.19 69 VAL A O 1
ATOM 520 N N . LYS A 1 70 ? -3.425 -5.323 1.690 1.00 93.38 70 LYS A N 1
ATOM 521 C CA . LYS A 1 70 ? -3.359 -6.195 2.863 1.00 93.38 70 LYS A CA 1
ATOM 522 C C . LYS A 1 70 ? -3.285 -5.348 4.120 1.00 93.38 70 LYS A C 1
ATOM 524 O O . LYS A 1 70 ? -2.442 -4.461 4.226 1.00 93.38 70 LYS A O 1
ATOM 529 N N . LEU A 1 71 ? -4.168 -5.637 5.060 1.00 95.50 71 LEU A N 1
ATOM 530 C CA . LEU A 1 71 ? -4.178 -5.074 6.400 1.00 95.50 71 LEU A CA 1
ATOM 531 C C . LEU A 1 71 ? -3.507 -6.070 7.340 1.00 95.50 71 LEU A C 1
ATOM 533 O O . LEU A 1 71 ? -3.813 -7.261 7.263 1.00 95.50 71 LEU A O 1
ATOM 537 N N . TYR A 1 72 ? -2.639 -5.588 8.221 1.00 95.88 72 TYR A N 1
ATOM 538 C CA . TYR A 1 72 ? -1.880 -6.412 9.159 1.00 95.88 72 TYR A CA 1
ATOM 539 C C . TYR A 1 72 ? -2.110 -5.982 10.598 1.00 95.88 72 TYR A C 1
ATOM 541 O O . TYR A 1 72 ? -2.250 -4.790 10.888 1.00 95.88 72 TYR A O 1
ATOM 549 N N . GLU A 1 73 ? -2.102 -6.964 11.493 1.00 95.81 73 GLU A N 1
ATOM 550 C CA . GLU A 1 73 ? -2.262 -6.761 12.933 1.00 95.81 73 GLU A CA 1
ATOM 551 C C . GLU A 1 73 ? -1.090 -6.002 13.563 1.00 95.81 73 GLU A C 1
ATOM 553 O O . GLU A 1 73 ? -1.268 -5.225 14.497 1.00 95.81 73 GLU A O 1
ATOM 558 N N . HIS A 1 74 ? 0.117 -6.179 13.027 1.00 95.12 74 HIS A N 1
ATOM 559 C CA . HIS A 1 74 ? 1.333 -5.561 13.552 1.00 95.12 74 HIS A CA 1
ATOM 560 C C . HIS A 1 74 ? 2.041 -4.695 12.505 1.00 95.12 74 HIS A C 1
ATOM 562 O O . HIS A 1 74 ? 1.776 -4.788 11.306 1.00 95.12 74 HIS A O 1
ATOM 568 N N . THR A 1 75 ? 2.949 -3.831 12.959 1.00 89.75 75 THR A N 1
ATOM 569 C CA . THR A 1 75 ? 3.670 -2.844 12.134 1.00 89.75 75 THR A CA 1
ATOM 570 C C . THR A 1 75 ? 4.597 -3.453 11.084 1.00 89.75 75 THR A C 1
ATOM 572 O O . THR A 1 75 ? 4.842 -2.828 10.054 1.00 89.75 75 THR A O 1
ATOM 575 N N . ASP A 1 76 ? 5.068 -4.680 11.317 1.00 88.06 76 ASP A N 1
ATOM 576 C CA . ASP A 1 76 ? 6.102 -5.343 10.509 1.00 88.06 76 ASP A CA 1
ATOM 577 C C . ASP A 1 76 ? 5.503 -6.352 9.521 1.00 88.06 76 ASP A C 1
ATOM 579 O O . ASP A 1 76 ? 6.127 -7.353 9.169 1.00 88.06 76 ASP A O 1
ATOM 583 N N . LYS A 1 77 ? 4.260 -6.105 9.086 1.00 90.25 77 LYS A N 1
ATOM 584 C CA . LYS A 1 77 ? 3.500 -6.996 8.196 1.00 90.25 77 LYS A CA 1
ATOM 585 C C . LYS A 1 77 ? 3.352 -8.418 8.752 1.00 90.25 77 LYS A C 1
ATOM 587 O O . LYS A 1 77 ? 3.425 -9.406 8.018 1.00 90.25 77 LYS A O 1
ATOM 592 N N . SER A 1 78 ? 3.150 -8.520 10.060 1.00 91.38 78 SER A N 1
ATOM 593 C CA . SER A 1 78 ? 3.020 -9.782 10.785 1.00 91.38 78 SER A CA 1
ATOM 594 C C . SER A 1 78 ? 1.685 -9.867 11.532 1.00 91.38 78 SER A C 1
ATOM 596 O O . SER A 1 78 ? 0.870 -8.939 11.494 1.00 91.38 78 SER A O 1
ATOM 598 N N . GLY A 1 79 ? 1.447 -11.008 12.181 1.00 94.31 79 GLY A N 1
ATOM 599 C CA . GLY A 1 79 ? 0.177 -11.312 12.838 1.00 94.31 79 GLY A CA 1
ATOM 600 C C . GLY A 1 79 ? -0.920 -11.667 11.835 1.00 94.31 79 GLY A C 1
ATOM 601 O O . GLY A 1 79 ? -0.647 -12.196 10.752 1.00 94.31 79 GLY A O 1
ATOM 602 N N . LYS A 1 80 ? -2.178 -11.408 12.200 1.00 95.69 80 LYS A N 1
ATOM 603 C CA . LYS A 1 80 ? -3.318 -11.639 11.305 1.00 95.69 80 LYS A CA 1
ATOM 604 C C . LYS A 1 80 ? -3.266 -10.722 10.085 1.00 95.69 80 LYS A C 1
ATOM 606 O O . LYS A 1 80 ? -2.834 -9.573 10.165 1.00 95.69 80 LYS A O 1
ATOM 611 N N . VAL A 1 81 ? -3.763 -11.244 8.963 1.00 95.12 81 VAL A N 1
ATOM 612 C CA . VAL A 1 81 ? -3.808 -10.538 7.678 1.00 95.12 81 VAL A CA 1
ATOM 613 C C . VAL A 1 81 ? -5.218 -10.579 7.108 1.00 95.12 81 VAL A C 1
ATOM 615 O O . VAL A 1 81 ? -5.840 -11.640 7.058 1.00 95.12 81 VAL A O 1
ATOM 618 N N . GLN A 1 82 ? -5.701 -9.436 6.628 1.00 95.38 82 GLN A N 1
ATOM 619 C CA . GLN A 1 82 ? -6.939 -9.335 5.859 1.00 95.38 82 GLN A CA 1
ATOM 620 C C . GLN A 1 82 ? -6.651 -8.706 4.499 1.00 95.38 82 GLN A C 1
ATOM 622 O O . GLN A 1 82 ? -6.054 -7.635 4.415 1.00 95.38 82 GLN A O 1
ATOM 627 N N . VAL A 1 83 ? -7.088 -9.368 3.429 1.00 94.62 83 VAL A N 1
ATOM 628 C CA . VAL A 1 83 ? -6.940 -8.872 2.057 1.00 94.62 83 VAL A CA 1
ATOM 629 C C . VAL A 1 83 ? -8.217 -8.149 1.641 1.00 94.62 83 VAL A C 1
ATOM 631 O O . VAL A 1 83 ? -9.309 -8.703 1.765 1.00 94.62 83 VAL A O 1
ATOM 634 N N . LEU A 1 84 ? -8.077 -6.930 1.128 1.00 94.69 84 LEU A N 1
ATOM 635 C CA . LEU A 1 84 ? -9.159 -6.110 0.599 1.00 94.69 84 LEU A CA 1
ATOM 636 C C . LEU A 1 84 ? -8.951 -5.836 -0.889 1.00 94.69 84 LEU A C 1
ATOM 638 O O . LEU A 1 84 ? -7.870 -5.433 -1.311 1.00 94.69 84 LEU A O 1
ATOM 642 N N . THR A 1 85 ? -10.021 -5.989 -1.663 1.00 93.31 85 THR A N 1
ATOM 643 C CA . THR A 1 85 ? -10.105 -5.557 -3.071 1.00 93.31 85 THR A CA 1
ATOM 644 C C . THR A 1 85 ? -11.220 -4.532 -3.301 1.00 93.31 85 THR A C 1
ATOM 646 O O . THR A 1 85 ? -11.557 -4.217 -4.437 1.00 93.31 85 THR A O 1
ATOM 649 N N . LYS A 1 86 ? -11.859 -4.090 -2.214 1.00 95.00 86 LYS A N 1
ATOM 650 C CA . LYS A 1 86 ? -12.972 -3.142 -2.160 1.00 95.00 86 LYS A CA 1
ATOM 651 C C . LYS A 1 86 ? -13.042 -2.534 -0.763 1.00 95.00 86 LYS A C 1
ATOM 653 O O . LYS A 1 86 ? -12.376 -3.021 0.155 1.00 95.00 86 LYS A O 1
ATOM 658 N N . ASP A 1 87 ? -13.883 -1.522 -0.610 1.00 97.19 87 ASP A N 1
ATOM 659 C CA . ASP A 1 87 ? -14.138 -0.869 0.667 1.00 97.19 87 ASP A CA 1
ATOM 660 C C . ASP A 1 87 ? -14.505 -1.854 1.788 1.00 97.19 87 ASP A C 1
ATOM 662 O O . ASP A 1 87 ? -15.281 -2.800 1.612 1.00 97.19 87 ASP A O 1
ATOM 666 N N . LEU A 1 88 ? -13.978 -1.567 2.976 1.00 96.81 88 LEU A N 1
ATOM 667 C CA . LEU A 1 88 ? -14.299 -2.231 4.230 1.00 96.81 88 LEU A CA 1
ATOM 668 C C . LEU A 1 88 ? -15.008 -1.226 5.139 1.00 96.81 88 LEU A C 1
ATOM 670 O O . LEU A 1 88 ? -14.366 -0.421 5.812 1.00 96.81 88 LEU A O 1
ATOM 674 N N . ALA A 1 89 ? -16.340 -1.266 5.167 1.00 97.06 89 ALA A N 1
ATOM 675 C CA . ALA A 1 89 ? -17.143 -0.341 5.970 1.00 97.06 89 ALA A CA 1
ATOM 676 C C . ALA A 1 89 ? -17.013 -0.582 7.485 1.00 97.06 89 ALA A C 1
ATOM 678 O O . ALA A 1 89 ? -17.266 0.323 8.273 1.00 97.06 89 ALA A O 1
ATOM 679 N N . LYS A 1 90 ? -16.603 -1.775 7.915 1.00 95.62 90 LYS A N 1
ATOM 680 C CA . LYS A 1 90 ? -16.371 -2.097 9.323 1.00 95.62 90 LYS A CA 1
ATOM 681 C C . LYS A 1 90 ? -15.275 -3.154 9.424 1.00 95.62 90 LYS A C 1
ATOM 683 O O . LYS A 1 90 ? -15.328 -4.150 8.713 1.00 95.62 90 LYS A O 1
ATOM 688 N N . ALA A 1 91 ? -14.263 -2.893 10.244 1.00 91.00 91 ALA A N 1
ATOM 689 C CA . ALA A 1 91 ? -13.201 -3.844 10.540 1.00 91.00 91 ALA A CA 1
ATOM 690 C C . ALA A 1 91 ? -13.602 -4.709 11.737 1.00 91.00 91 ALA A C 1
ATOM 692 O O . ALA A 1 91 ? -13.916 -4.189 12.812 1.00 91.00 91 ALA A O 1
ATOM 693 N N . ASP A 1 92 ? -13.573 -6.024 11.541 1.00 75.94 92 ASP A N 1
ATOM 694 C CA . ASP A 1 92 ? -14.246 -6.958 12.444 1.00 75.94 92 ASP A CA 1
ATOM 695 C C . ASP A 1 92 ? -13.264 -7.827 13.251 1.00 75.94 92 ASP A C 1
ATOM 697 O O . ASP A 1 92 ? -13.653 -8.413 14.258 1.00 75.94 92 ASP A O 1
ATOM 701 N N . SER A 1 93 ? -11.997 -7.936 12.823 1.00 71.44 93 SER A N 1
ATOM 702 C CA . SER A 1 93 ? -11.177 -9.121 13.136 1.00 71.44 93 SER A CA 1
ATOM 703 C C . SER A 1 93 ? -9.880 -8.896 13.922 1.00 71.44 93 SER A C 1
ATOM 705 O O . SER A 1 93 ? -9.440 -9.823 14.609 1.00 71.44 93 SER A O 1
ATOM 707 N N . PHE A 1 94 ? -9.246 -7.724 13.835 1.00 87.31 94 PHE A N 1
ATOM 708 C CA . PHE A 1 94 ? -8.033 -7.385 14.598 1.00 87.31 94 PHE A CA 1
ATOM 709 C C . PHE A 1 94 ? -7.718 -5.884 14.512 1.00 87.31 94 PHE A C 1
ATOM 711 O O . PHE A 1 94 ? -8.258 -5.178 13.658 1.00 87.31 94 PHE A O 1
ATOM 718 N N . GLY A 1 95 ? -6.866 -5.391 15.414 1.00 91.56 95 GLY A N 1
ATOM 719 C CA . GLY A 1 95 ? -6.367 -4.020 15.369 1.00 91.56 95 GLY A CA 1
ATOM 720 C C . GLY A 1 95 ? -5.372 -3.843 14.223 1.00 91.56 95 GLY A C 1
ATOM 721 O O . GLY A 1 95 ? -4.409 -4.588 14.123 1.00 91.56 95 GLY A O 1
ATOM 722 N N . ILE A 1 96 ? -5.643 -2.918 13.302 1.00 95.50 96 ILE A N 1
ATOM 723 C CA . ILE A 1 96 ? -4.800 -2.717 12.117 1.00 95.50 96 ILE A CA 1
ATOM 724 C C . ILE A 1 96 ? -3.639 -1.794 12.488 1.00 95.50 96 ILE A C 1
ATOM 726 O O . ILE A 1 96 ? -3.864 -0.676 12.954 1.00 95.50 96 ILE A O 1
ATOM 730 N N . SER A 1 97 ? -2.417 -2.247 12.216 1.00 95.69 97 SER A N 1
ATOM 731 C CA . SER A 1 97 ? -1.183 -1.527 12.560 1.00 95.69 97 SER A CA 1
ATOM 732 C C . SER A 1 97 ? -0.258 -1.291 11.366 1.00 95.69 97 SER A C 1
ATOM 734 O O . SER A 1 97 ? 0.563 -0.377 11.400 1.00 95.69 97 SER A O 1
ATOM 736 N N . SER A 1 98 ? -0.391 -2.060 10.282 1.00 95.00 98 SER A N 1
ATOM 737 C CA . SER A 1 98 ? 0.254 -1.730 9.006 1.00 95.00 98 SER A CA 1
ATOM 738 C C . SER A 1 98 ? -0.592 -2.128 7.804 1.00 95.00 98 SER A C 1
ATOM 740 O O . SER A 1 98 ? -1.502 -2.957 7.888 1.00 95.00 98 SER A O 1
ATOM 742 N N . ILE A 1 99 ? -0.316 -1.473 6.680 1.00 93.06 99 ILE A N 1
ATOM 743 C CA . ILE A 1 99 ? -1.044 -1.626 5.427 1.00 93.06 99 ILE A CA 1
ATOM 744 C C . ILE A 1 99 ? -0.034 -1.779 4.294 1.00 93.06 99 ILE A C 1
ATOM 746 O O . ILE A 1 99 ? 0.851 -0.944 4.114 1.00 93.06 99 ILE A O 1
ATOM 750 N N . GLU A 1 100 ? -0.181 -2.846 3.512 1.00 89.31 100 GLU A N 1
ATOM 751 C CA . GLU A 1 100 ? 0.582 -3.081 2.288 1.00 89.31 100 GLU A CA 1
ATOM 752 C C . GLU A 1 100 ? -0.312 -2.878 1.068 1.00 89.31 100 GLU A C 1
ATOM 754 O O . GLU A 1 100 ? -1.376 -3.492 0.950 1.00 89.31 100 GLU A O 1
ATOM 759 N N . ILE A 1 101 ? 0.153 -2.069 0.118 1.00 84.81 101 ILE A N 1
ATOM 760 C CA . ILE A 1 101 ? -0.446 -2.005 -1.216 1.00 84.81 101 ILE A CA 1
ATOM 761 C C . ILE A 1 101 ? 0.158 -3.146 -2.031 1.00 84.81 101 ILE A C 1
ATOM 763 O O . ILE A 1 101 ? 1.261 -3.034 -2.562 1.00 84.81 101 ILE A O 1
ATOM 767 N N . PHE A 1 102 ? -0.561 -4.263 -2.119 1.00 81.00 102 PHE A N 1
ATOM 768 C CA . PHE A 1 102 ? -0.080 -5.454 -2.814 1.00 81.00 102 PHE A CA 1
ATOM 769 C C . PHE A 1 102 ? -0.123 -5.283 -4.339 1.00 81.00 102 PHE A C 1
ATOM 771 O O . PHE A 1 102 ? 0.829 -5.629 -5.035 1.00 81.00 102 PHE A O 1
ATOM 778 N N . SER A 1 103 ? -1.196 -4.694 -4.872 1.00 78.12 103 SER A N 1
ATOM 779 C CA . SER A 1 103 ? -1.302 -4.339 -6.291 1.00 78.12 103 SER A CA 1
ATOM 780 C C . SER A 1 103 ? -2.234 -3.146 -6.503 1.00 78.12 103 SER A C 1
ATOM 782 O O . SER A 1 103 ? -3.124 -2.881 -5.701 1.00 78.12 103 SER A O 1
ATOM 784 N N . SER A 1 104 ? -2.046 -2.436 -7.608 1.00 76.56 104 SER A N 1
ATOM 785 C CA . SER A 1 104 ? -2.953 -1.403 -8.112 1.00 76.56 104 SER A CA 1
ATOM 786 C C . SER A 1 104 ? -2.902 -1.402 -9.642 1.00 76.56 104 SER A C 1
ATOM 788 O O . SER A 1 104 ? -1.940 -1.937 -10.202 1.00 76.56 104 SER A O 1
ATOM 790 N N . PRO A 1 105 ? -3.869 -0.793 -10.352 1.00 74.31 105 PRO A N 1
ATOM 791 C CA . PRO A 1 105 ? -3.830 -0.713 -11.816 1.00 74.31 105 PRO A CA 1
ATOM 792 C C . PRO A 1 105 ? -2.549 -0.048 -12.341 1.00 74.31 105 PRO A C 1
ATOM 794 O O . PRO A 1 105 ? -2.046 -0.387 -13.416 1.00 74.31 105 PRO A O 1
ATOM 797 N N . ASN A 1 106 ? -1.971 0.860 -11.550 1.00 71.44 106 ASN A N 1
ATOM 798 C CA . ASN A 1 106 ? -0.724 1.539 -11.877 1.00 71.44 106 ASN A CA 1
ATOM 799 C C . ASN A 1 106 ? 0.525 0.850 -11.297 1.00 71.44 106 ASN A C 1
ATOM 801 O O . ASN A 1 106 ? 1.618 1.135 -11.774 1.00 71.44 106 ASN A O 1
ATOM 805 N N . HIS A 1 107 ? 0.382 -0.135 -10.402 1.00 77.06 107 HIS A N 1
ATOM 806 C CA . HIS A 1 107 ? 1.504 -0.921 -9.884 1.00 77.06 107 HIS A CA 1
ATOM 807 C C . HIS A 1 107 ? 2.203 -1.670 -11.022 1.00 77.06 107 HIS A C 1
ATOM 809 O O . HIS A 1 107 ? 1.570 -2.360 -11.824 1.00 77.06 107 HIS A O 1
ATOM 815 N N . GLY A 1 108 ? 3.509 -1.476 -11.144 1.00 82.31 108 GLY A N 1
ATOM 816 C CA . GLY A 1 108 ? 4.323 -2.097 -12.176 1.00 82.31 108 GLY A CA 1
ATOM 817 C C . GLY A 1 108 ? 5.801 -1.799 -11.986 1.00 82.31 108 GLY A C 1
ATOM 818 O O . GLY A 1 108 ? 6.207 -1.150 -11.022 1.00 82.31 108 GLY A O 1
ATOM 819 N N . CYS A 1 109 ? 6.612 -2.285 -12.919 1.00 85.62 109 CYS A N 1
ATOM 820 C CA . CYS A 1 109 ? 8.051 -2.090 -12.873 1.00 85.62 109 CYS A CA 1
ATOM 821 C C . CYS A 1 109 ? 8.412 -0.792 -13.593 1.00 85.62 109 CYS A C 1
ATOM 823 O O . CYS A 1 109 ? 8.387 -0.722 -14.819 1.00 85.62 109 CYS A O 1
ATOM 825 N N . TYR A 1 110 ? 8.696 0.261 -12.841 1.00 87.81 110 TYR A N 1
ATOM 826 C CA . TYR A 1 110 ? 9.062 1.556 -13.393 1.00 87.81 110 TYR A CA 1
ATOM 827 C C . TYR A 1 110 ? 10.556 1.603 -13.693 1.00 87.81 110 TYR A C 1
ATOM 829 O O . TYR A 1 110 ? 11.369 1.254 -12.845 1.00 87.81 110 TYR A O 1
ATOM 837 N N . TYR A 1 111 ? 10.899 2.049 -14.899 1.00 88.75 111 TYR A N 1
ATOM 838 C CA . TYR A 1 111 ? 12.271 2.242 -15.352 1.00 88.75 111 TYR A CA 1
ATOM 839 C C . TYR A 1 111 ? 12.627 3.726 -15.374 1.00 88.75 111 TYR A C 1
ATOM 841 O O . TYR A 1 111 ? 11.935 4.504 -16.036 1.00 88.75 111 TYR A O 1
ATOM 849 N N . GLN A 1 112 ? 13.705 4.100 -14.694 1.00 89.06 112 GLN A N 1
ATOM 850 C CA . GLN A 1 112 ? 14.342 5.405 -14.810 1.00 89.06 112 GLN A CA 1
ATOM 851 C C . GLN A 1 112 ? 15.414 5.353 -15.898 1.00 89.06 112 GLN A C 1
ATOM 853 O O . GLN A 1 112 ? 16.327 4.524 -15.834 1.00 89.06 112 GLN A O 1
ATOM 858 N N . ASP A 1 113 ? 15.298 6.231 -16.889 1.00 81.62 113 ASP A N 1
ATOM 859 C CA . ASP A 1 113 ? 16.202 6.249 -18.038 1.00 81.62 113 ASP A CA 1
ATOM 860 C C . ASP A 1 113 ? 17.608 6.737 -17.641 1.00 81.62 113 ASP A C 1
ATOM 862 O O . ASP A 1 113 ? 17.769 7.757 -16.973 1.00 81.62 113 ASP A O 1
ATOM 866 N N . SER A 1 114 ? 18.643 6.017 -18.077 1.00 77.50 114 SER A N 1
ATOM 867 C CA . SER A 1 114 ? 20.046 6.337 -17.783 1.00 77.50 114 SER A CA 1
ATOM 868 C C . SER A 1 114 ? 20.584 7.554 -18.542 1.00 77.50 114 SER A C 1
ATOM 870 O O . SER A 1 114 ? 21.593 8.145 -18.145 1.00 77.50 114 SER A O 1
ATOM 872 N N . LYS A 1 115 ? 19.919 7.941 -19.633 1.00 81.12 115 LYS A N 1
ATOM 873 C CA . LYS A 1 115 ? 20.188 9.151 -20.420 1.00 81.12 115 LYS A CA 1
ATOM 874 C C . LYS A 1 115 ? 19.409 10.346 -19.876 1.00 81.12 115 LYS A C 1
ATOM 876 O O . LYS A 1 115 ? 19.883 11.474 -19.967 1.00 81.12 115 LYS A O 1
ATOM 881 N N . GLU A 1 116 ? 18.245 10.094 -19.278 1.00 82.88 116 GLU A N 1
ATOM 882 C CA . GLU A 1 116 ? 17.335 11.101 -18.726 1.00 82.88 116 GLU A CA 1
ATOM 883 C C . GLU A 1 116 ? 16.862 10.698 -17.318 1.00 82.88 116 GLU A C 1
ATOM 885 O O . GLU A 1 116 ? 15.728 10.261 -17.124 1.00 82.88 116 GLU A O 1
ATOM 890 N N . TRP A 1 117 ? 17.705 10.912 -16.302 1.00 78.25 117 TRP A N 1
ATOM 891 C CA . TRP A 1 117 ? 17.462 10.503 -14.904 1.00 78.25 117 TRP A CA 1
ATOM 892 C C . TRP A 1 117 ? 16.218 11.123 -14.242 1.00 78.25 117 TRP A C 1
ATOM 894 O O . TRP A 1 117 ? 15.890 10.803 -13.105 1.00 78.25 117 TRP A O 1
ATOM 904 N N . SER A 1 118 ? 15.495 12.020 -14.906 1.00 81.50 118 SER A N 1
ATOM 905 C CA . SER A 1 118 ? 14.221 12.556 -14.407 1.00 81.50 118 SER A CA 1
ATOM 906 C C . SER A 1 118 ? 12.996 11.844 -14.988 1.00 81.50 118 SER A C 1
ATOM 908 O O . SER A 1 118 ? 11.878 12.099 -14.543 1.00 81.50 118 SER A O 1
ATOM 910 N N . LYS A 1 119 ? 13.179 10.954 -15.968 1.00 86.31 119 LYS A N 1
ATOM 911 C CA . LYS A 1 119 ? 12.095 10.306 -16.702 1.00 86.31 119 LYS A CA 1
ATOM 912 C C . LYS A 1 119 ? 11.870 8.881 -16.216 1.00 86.31 119 LYS A C 1
ATOM 914 O O . LYS A 1 119 ? 12.776 8.054 -16.250 1.00 86.31 119 LYS A O 1
ATOM 919 N N . TRP A 1 120 ? 10.625 8.592 -15.846 1.00 87.69 120 TRP A N 1
ATOM 920 C CA . TRP A 1 120 ? 10.169 7.267 -15.438 1.00 87.69 120 TRP A CA 1
ATOM 921 C C . TRP A 1 120 ? 9.163 6.710 -16.435 1.00 87.69 120 TRP A C 1
ATOM 923 O O . TRP A 1 120 ? 8.196 7.379 -16.797 1.00 87.69 120 TRP A O 1
ATOM 933 N N . THR A 1 121 ? 9.365 5.463 -16.844 1.00 87.50 121 THR A N 1
ATOM 934 C CA . THR A 1 121 ? 8.481 4.765 -17.782 1.00 87.50 121 THR A CA 1
ATOM 935 C C . THR A 1 121 ? 7.993 3.468 -17.153 1.00 87.50 121 THR A C 1
ATOM 937 O O . THR A 1 121 ? 8.803 2.622 -16.773 1.00 87.50 121 THR A O 1
ATOM 940 N N . LYS A 1 122 ? 6.671 3.290 -17.044 1.00 86.19 122 LYS A N 1
ATOM 941 C CA . LYS A 1 122 ? 6.087 2.027 -16.572 1.00 86.19 122 LYS A CA 1
ATOM 942 C C . LYS A 1 122 ? 6.402 0.922 -17.577 1.00 86.19 122 LYS A C 1
ATOM 944 O O . LYS A 1 122 ? 6.132 1.089 -18.763 1.00 86.19 122 LYS A O 1
ATOM 949 N N . ASN A 1 123 ? 6.953 -0.188 -17.099 1.00 81.88 123 ASN A N 1
ATOM 950 C CA . ASN A 1 123 ? 7.377 -1.334 -17.901 1.00 81.88 123 ASN A CA 1
ATOM 951 C C . ASN A 1 123 ? 8.309 -0.929 -19.067 1.00 81.88 123 ASN A C 1
ATOM 953 O O . ASN A 1 123 ? 8.276 -1.523 -20.143 1.00 81.88 123 ASN A O 1
ATOM 957 N N . GLY A 1 124 ? 9.123 0.115 -18.861 1.00 80.81 124 GLY A N 1
ATOM 958 C CA . GLY A 1 124 ? 10.122 0.583 -19.823 1.00 80.81 124 GLY A CA 1
ATOM 959 C C . GLY A 1 124 ? 11.366 -0.309 -19.878 1.00 80.81 124 GLY A C 1
ATOM 960 O O . GLY A 1 124 ? 11.521 -1.233 -19.081 1.00 80.81 124 GLY A O 1
ATOM 961 N N . GLY A 1 125 ? 12.261 -0.034 -20.832 1.00 79.44 125 GLY A N 1
ATOM 962 C CA . GLY A 1 125 ? 13.495 -0.801 -21.035 1.00 79.44 125 GLY A CA 1
ATOM 963 C C . GLY A 1 125 ? 13.244 -2.301 -21.277 1.00 79.44 125 GLY A C 1
ATOM 964 O O . GLY A 1 125 ? 12.513 -2.674 -22.192 1.00 79.44 125 GLY A O 1
ATOM 965 N N . PHE A 1 126 ? 13.853 -3.166 -20.465 1.00 76.38 126 PHE A N 1
ATOM 966 C CA . PHE A 1 126 ? 13.720 -4.626 -20.486 1.00 76.38 126 PHE A CA 1
ATOM 967 C C . PHE A 1 126 ? 12.427 -5.142 -19.825 1.00 76.38 126 PHE A C 1
ATOM 969 O O . PHE A 1 126 ? 12.105 -6.318 -19.978 1.00 76.38 126 PHE A O 1
ATOM 976 N N . ALA A 1 127 ? 11.665 -4.298 -19.117 1.00 76.38 127 ALA A N 1
ATOM 977 C CA . ALA A 1 127 ? 10.537 -4.729 -18.285 1.00 76.38 127 ALA A CA 1
ATOM 978 C C . ALA A 1 127 ? 9.167 -4.768 -18.988 1.00 76.38 127 ALA A C 1
ATOM 980 O O . ALA A 1 127 ? 8.142 -4.820 -18.308 1.00 76.38 127 ALA A O 1
ATOM 981 N N . LYS A 1 128 ? 9.124 -4.767 -20.326 1.00 73.81 128 LYS A N 1
ATOM 982 C CA . LYS A 1 128 ? 7.877 -4.674 -21.114 1.00 73.81 128 LYS A CA 1
ATOM 983 C C . LYS A 1 128 ? 6.780 -5.685 -20.725 1.00 73.81 128 LYS A C 1
ATOM 985 O O . LYS A 1 128 ? 5.604 -5.355 -20.831 1.00 73.81 128 LYS A O 1
ATOM 990 N N . ASP A 1 129 ? 7.162 -6.852 -20.195 1.00 75.75 129 ASP A N 1
ATOM 991 C CA . ASP A 1 129 ? 6.255 -7.936 -19.781 1.00 75.75 129 ASP A CA 1
ATOM 992 C C . ASP A 1 129 ? 6.340 -8.284 -18.278 1.00 75.75 129 ASP A C 1
ATOM 994 O O . ASP A 1 129 ? 5.841 -9.322 -17.839 1.00 75.75 129 ASP A O 1
ATOM 998 N N . VAL A 1 130 ? 6.974 -7.434 -17.464 1.00 78.12 130 VAL A N 1
ATOM 999 C CA . VAL A 1 130 ? 7.110 -7.658 -16.017 1.00 78.12 130 VAL A CA 1
ATOM 1000 C C . VAL A 1 130 ? 5.792 -7.359 -15.310 1.00 78.12 130 VAL A C 1
ATOM 1002 O O . VAL A 1 130 ? 5.251 -6.259 -15.417 1.00 78.12 130 VAL A O 1
ATOM 1005 N N . LYS A 1 131 ? 5.281 -8.343 -14.561 1.00 74.31 131 LYS A N 1
ATOM 1006 C CA . LYS A 1 131 ? 3.976 -8.259 -13.879 1.00 74.31 131 LYS A CA 1
ATOM 1007 C C . LYS A 1 131 ? 4.054 -8.420 -12.365 1.00 74.31 131 LYS A C 1
ATOM 1009 O O . LYS A 1 131 ? 3.035 -8.297 -11.695 1.00 74.31 131 LYS A O 1
ATOM 1014 N N . THR A 1 132 ? 5.228 -8.743 -11.833 1.00 74.69 132 THR A N 1
ATOM 1015 C CA . THR A 1 132 ? 5.403 -9.073 -10.416 1.00 74.69 132 THR A CA 1
ATOM 1016 C C . THR A 1 132 ? 6.591 -8.333 -9.819 1.00 74.69 132 THR A C 1
ATOM 1018 O O . THR A 1 132 ? 7.520 -7.946 -10.536 1.00 74.69 132 THR A O 1
ATOM 1021 N N . LEU A 1 133 ? 6.560 -8.175 -8.494 1.00 76.31 133 LEU A N 1
ATOM 1022 C CA . LEU A 1 133 ? 7.658 -7.604 -7.720 1.00 76.31 133 LEU A CA 1
ATOM 1023 C C . LEU A 1 133 ? 8.957 -8.375 -7.966 1.00 76.31 133 LEU A C 1
ATOM 1025 O O . LEU A 1 133 ? 9.950 -7.764 -8.340 1.00 76.31 133 LEU A O 1
ATOM 1029 N N . ASP A 1 134 ? 8.934 -9.702 -7.846 1.00 74.88 134 ASP A N 1
ATOM 1030 C CA . ASP A 1 134 ? 10.134 -10.537 -7.985 1.00 74.88 134 ASP A CA 1
ATOM 1031 C C . ASP A 1 134 ? 10.760 -10.422 -9.378 1.00 74.88 134 ASP A C 1
ATOM 1033 O O . ASP A 1 134 ? 11.976 -10.283 -9.512 1.00 74.88 134 ASP A O 1
ATOM 1037 N N . GLN A 1 135 ? 9.933 -10.406 -10.428 1.00 80.88 135 GLN A N 1
ATOM 1038 C CA . GLN A 1 135 ? 10.409 -10.182 -11.795 1.00 80.88 135 GLN A CA 1
ATOM 1039 C C . GLN A 1 135 ? 11.032 -8.792 -11.964 1.00 80.88 135 GLN A C 1
ATOM 1041 O O . GLN A 1 135 ? 12.011 -8.653 -12.691 1.00 80.88 135 GLN A O 1
ATOM 1046 N N . CYS A 1 136 ? 10.483 -7.770 -11.305 1.00 82.12 136 CYS A N 1
ATOM 1047 C CA . CYS A 1 136 ? 11.031 -6.420 -11.356 1.00 82.12 136 CYS A CA 1
ATOM 1048 C C . CYS A 1 136 ? 12.348 -6.305 -10.585 1.00 82.12 136 CYS A C 1
ATOM 1050 O O . CYS A 1 136 ? 13.324 -5.780 -11.112 1.00 82.12 136 CYS A O 1
ATOM 1052 N N . VAL A 1 137 ? 12.404 -6.858 -9.370 1.00 76.38 137 VAL A N 1
ATOM 1053 C CA . VAL A 1 137 ? 13.612 -6.894 -8.534 1.00 76.38 137 VAL A CA 1
ATOM 1054 C C . VAL A 1 137 ? 14.731 -7.672 -9.228 1.00 76.38 137 VAL A C 1
ATOM 1056 O O . VAL A 1 137 ? 15.891 -7.290 -9.139 1.00 76.38 137 VAL A O 1
ATOM 1059 N N . ALA A 1 138 ? 14.407 -8.709 -10.004 1.00 80.12 138 ALA A N 1
ATOM 1060 C CA . ALA A 1 138 ? 15.393 -9.431 -10.808 1.00 80.12 138 ALA A CA 1
ATOM 1061 C C . ALA A 1 138 ? 16.029 -8.589 -11.936 1.00 80.12 138 ALA A C 1
ATOM 1063 O O . ALA A 1 138 ? 17.084 -8.974 -12.453 1.00 80.12 138 ALA A O 1
ATOM 1064 N N . LEU A 1 139 ? 15.396 -7.478 -12.335 1.00 78.50 139 LEU A N 1
ATOM 1065 C CA . LEU A 1 139 ? 15.935 -6.487 -13.274 1.00 78.50 139 LEU A CA 1
ATOM 1066 C C . LEU A 1 139 ? 16.614 -5.308 -12.567 1.00 78.50 139 LEU A C 1
ATOM 1068 O O . LEU A 1 139 ? 17.271 -4.508 -13.235 1.00 78.50 139 LEU A O 1
ATOM 1072 N N . ASP A 1 140 ? 16.447 -5.188 -11.248 1.00 69.25 140 ASP A N 1
ATOM 1073 C CA . ASP A 1 140 ? 16.951 -4.066 -10.469 1.00 69.25 140 ASP A CA 1
ATOM 1074 C C . ASP A 1 140 ? 18.482 -4.019 -10.518 1.00 69.25 140 ASP A C 1
ATOM 1076 O O . ASP A 1 140 ? 19.199 -5.007 -10.350 1.00 69.25 140 ASP A O 1
ATOM 1080 N N . GLY A 1 141 ? 18.970 -2.833 -10.845 1.00 69.56 141 GLY A N 1
ATOM 1081 C CA . GLY A 1 141 ? 20.322 -2.591 -11.291 1.00 69.56 141 GLY A CA 1
ATOM 1082 C C . GLY A 1 141 ? 20.598 -1.100 -11.366 1.00 69.56 141 GLY A C 1
ATOM 1083 O O . GLY A 1 141 ? 21.029 -0.600 -12.401 1.00 69.56 141 GLY A O 1
ATOM 1084 N N . CYS A 1 142 ? 20.318 -0.379 -10.286 1.00 72.81 142 CYS A N 1
ATOM 1085 C CA . CYS A 1 142 ? 20.570 1.056 -10.190 1.00 72.81 142 CYS A CA 1
ATOM 1086 C C . CYS A 1 142 ? 22.088 1.337 -10.212 1.00 72.81 142 CYS A C 1
ATOM 1088 O O . CYS A 1 142 ? 22.738 1.331 -9.168 1.00 72.81 142 CYS A O 1
ATOM 1090 N N . MET A 1 143 ? 22.684 1.501 -11.400 1.00 65.12 143 MET A N 1
ATOM 1091 C CA . MET A 1 143 ? 24.117 1.777 -11.568 1.00 65.12 143 MET A CA 1
ATOM 1092 C C . MET A 1 143 ? 24.362 2.860 -12.619 1.00 65.12 143 MET A C 1
ATOM 1094 O O . MET A 1 143 ? 24.189 2.640 -13.820 1.00 65.12 143 MET A O 1
ATOM 1098 N N . LYS A 1 144 ? 24.863 4.013 -12.167 1.00 55.09 144 LYS A N 1
ATOM 1099 C CA . LYS A 1 144 ? 25.331 5.103 -13.028 1.00 55.09 144 LYS A CA 1
ATOM 1100 C C . LYS A 1 144 ? 26.480 4.625 -13.931 1.00 55.09 144 LYS A C 1
ATOM 1102 O O . LYS A 1 144 ? 27.526 4.224 -13.433 1.00 55.09 144 LYS A O 1
ATOM 1107 N N . GLY A 1 145 ? 26.301 4.708 -15.252 1.00 55.19 145 GLY A N 1
ATOM 1108 C CA . GLY A 1 145 ? 27.332 4.358 -16.245 1.00 55.19 145 GLY A CA 1
ATOM 1109 C C . GLY A 1 145 ? 27.232 2.952 -16.859 1.00 55.19 145 GLY A C 1
ATOM 1110 O O . GLY A 1 145 ? 27.954 2.684 -17.813 1.00 55.19 145 GLY A O 1
ATOM 1111 N N . GLY A 1 146 ? 26.299 2.103 -16.401 1.00 52.66 146 GLY A N 1
ATOM 1112 C CA . GLY A 1 146 ? 25.943 0.829 -17.052 1.00 52.66 146 GLY A CA 1
ATOM 1113 C C . GLY A 1 146 ? 26.780 -0.398 -16.656 1.00 52.66 146 GLY A C 1
ATOM 1114 O O . GLY A 1 146 ? 27.967 -0.285 -16.369 1.00 52.66 146 GLY A O 1
ATOM 1115 N N . GLY A 1 147 ? 26.147 -1.587 -16.639 1.00 55.72 147 GLY A N 1
ATOM 1116 C CA . GLY A 1 147 ? 26.840 -2.870 -16.395 1.00 55.72 147 GLY A CA 1
ATOM 1117 C C . GLY A 1 147 ? 26.001 -4.073 -15.923 1.00 55.72 147 GLY A C 1
ATOM 1118 O O . GLY A 1 147 ? 26.560 -5.128 -15.644 1.00 55.72 147 GLY A O 1
ATOM 1119 N N . ASN A 1 148 ? 24.678 -3.960 -15.816 1.00 64.00 148 ASN A N 1
ATOM 1120 C CA . ASN A 1 148 ? 23.792 -4.993 -15.258 1.00 64.00 148 ASN A CA 1
ATOM 1121 C C . ASN A 1 148 ? 22.549 -5.223 -16.143 1.00 64.00 148 ASN A C 1
ATOM 1123 O O . ASN A 1 148 ? 22.402 -4.609 -17.203 1.00 64.00 148 ASN A O 1
ATOM 1127 N N . LYS A 1 149 ? 21.642 -6.115 -15.710 1.00 70.69 149 LYS A N 1
ATOM 1128 C CA . LYS A 1 149 ? 20.418 -6.484 -16.450 1.00 70.69 149 LYS A CA 1
ATOM 1129 C C . LYS A 1 149 ? 19.503 -5.296 -16.774 1.00 70.69 149 LYS A C 1
ATOM 1131 O O . LYS A 1 149 ? 18.631 -5.437 -17.625 1.00 70.69 149 LYS A O 1
ATOM 1136 N N . SER A 1 150 ? 19.699 -4.142 -16.130 1.00 69.94 150 SER A N 1
ATOM 1137 C CA . SER A 1 150 ? 18.879 -2.958 -16.364 1.00 69.94 150 SER A CA 1
ATOM 1138 C C . SER A 1 150 ? 19.297 -2.130 -17.584 1.00 69.94 150 SER A C 1
ATOM 1140 O O . SER A 1 150 ? 18.552 -1.240 -18.000 1.00 69.94 150 SER A O 1
ATOM 1142 N N . GLY A 1 151 ? 20.486 -2.379 -18.150 1.00 73.44 151 GLY A N 1
ATOM 1143 C CA . GLY A 1 151 ? 21.065 -1.535 -19.201 1.00 73.44 151 GLY A CA 1
ATOM 1144 C C . GLY A 1 151 ? 21.532 -0.164 -18.703 1.00 73.44 151 GLY A C 1
ATOM 1145 O O . GLY A 1 151 ? 21.618 0.774 -19.493 1.00 73.44 151 GLY A O 1
ATOM 1146 N N . GLY A 1 152 ? 21.819 -0.033 -17.402 1.00 75.06 152 GLY A N 1
ATOM 1147 C CA . GLY A 1 152 ? 22.376 1.180 -16.794 1.00 75.06 152 GLY A CA 1
ATOM 1148 C C . GLY A 1 152 ? 21.364 2.198 -16.276 1.00 75.06 152 GLY A C 1
ATOM 1149 O O . GLY A 1 152 ? 21.779 3.293 -15.907 1.00 75.06 152 GLY A O 1
ATOM 1150 N N . GLY A 1 153 ? 20.071 1.860 -16.254 1.00 80.12 153 GLY A N 1
ATOM 1151 C CA . GLY A 1 153 ? 19.033 2.649 -15.573 1.00 80.12 153 GLY A CA 1
ATOM 1152 C C . GLY A 1 153 ? 18.521 1.960 -14.305 1.00 80.12 153 GLY A C 1
ATOM 1153 O O . GLY A 1 153 ? 19.069 0.941 -13.885 1.00 80.12 153 GLY A O 1
ATOM 1154 N N . CYS A 1 154 ? 17.459 2.484 -13.699 1.00 85.44 154 CYS A N 1
ATOM 1155 C CA . CYS A 1 154 ? 16.947 1.989 -12.413 1.00 85.44 154 CYS A CA 1
ATOM 1156 C C . CYS A 1 154 ? 15.572 1.351 -12.582 1.00 85.44 154 CYS A C 1
ATOM 1158 O O . CYS A 1 154 ? 14.675 1.997 -13.116 1.00 85.44 154 CYS A O 1
ATOM 1160 N N . TYR A 1 155 ? 15.383 0.119 -12.102 1.00 86.88 155 TYR A N 1
ATOM 1161 C CA . TYR A 1 155 ? 14.048 -0.467 -11.979 1.00 86.88 155 TYR A CA 1
ATOM 1162 C C . TYR A 1 155 ? 13.555 -0.356 -10.551 1.00 86.88 155 TYR A C 1
ATOM 1164 O O . TYR A 1 155 ? 14.253 -0.730 -9.615 1.00 86.88 155 TYR A O 1
ATOM 1172 N N . VAL A 1 156 ? 12.328 0.119 -10.396 1.00 85.81 156 VAL A N 1
ATOM 1173 C CA . VAL A 1 156 ? 11.646 0.176 -9.110 1.00 85.81 156 VAL A CA 1
ATOM 1174 C C . VAL A 1 156 ? 10.230 -0.336 -9.296 1.00 85.81 156 VAL A C 1
ATOM 1176 O O . VAL A 1 156 ? 9.492 0.140 -10.159 1.00 85.81 156 VAL A O 1
ATOM 1179 N N . TYR A 1 157 ? 9.835 -1.312 -8.485 1.00 81.56 157 TYR A N 1
ATOM 1180 C CA . TYR A 1 157 ? 8.450 -1.755 -8.452 1.00 81.56 157 TYR A CA 1
ATOM 1181 C C . TYR A 1 157 ? 7.638 -0.762 -7.622 1.00 81.56 157 TYR A C 1
ATOM 1183 O O . TYR A 1 157 ? 7.889 -0.596 -6.430 1.00 81.56 157 TYR A O 1
ATOM 1191 N N . ALA A 1 158 ? 6.729 -0.045 -8.276 1.00 79.56 158 ALA A N 1
ATOM 1192 C CA . ALA A 1 158 ? 6.009 1.069 -7.675 1.00 79.56 158 ALA A CA 1
ATOM 1193 C C . ALA A 1 158 ? 4.627 1.237 -8.299 1.00 79.56 158 ALA A C 1
ATOM 1195 O O . ALA A 1 158 ? 4.334 0.697 -9.363 1.00 79.56 158 ALA A O 1
ATOM 1196 N N . SER A 1 159 ? 3.780 2.012 -7.635 1.00 75.94 159 SER A N 1
ATOM 1197 C CA . SER A 1 159 ? 2.419 2.356 -8.054 1.00 75.94 159 SER A CA 1
ATOM 1198 C C . SER A 1 159 ? 2.348 3.572 -8.984 1.00 75.94 159 SER A C 1
ATOM 1200 O O . SER A 1 159 ? 1.325 3.767 -9.633 1.00 75.94 159 SER A O 1
ATOM 1202 N N . SER A 1 160 ? 3.419 4.363 -9.091 1.00 76.81 160 SER A N 1
ATOM 1203 C CA . SER A 1 160 ? 3.527 5.515 -9.992 1.00 76.81 160 SER A CA 1
ATOM 1204 C C . SER A 1 160 ? 4.990 5.941 -10.195 1.00 76.81 160 SER A C 1
ATOM 1206 O O . SER A 1 160 ? 5.874 5.497 -9.455 1.00 76.81 160 SER A O 1
ATOM 1208 N N . PRO A 1 161 ? 5.269 6.863 -11.140 1.00 81.75 161 PRO A N 1
ATOM 1209 C CA . PRO A 1 161 ? 6.562 7.542 -11.236 1.00 81.75 161 PRO A CA 1
ATOM 1210 C C . PRO A 1 161 ? 7.011 8.246 -9.947 1.00 81.75 161 PRO A C 1
ATOM 1212 O O . PRO A 1 161 ? 8.195 8.227 -9.616 1.00 81.75 161 PRO A O 1
ATOM 1215 N N . ALA A 1 162 ? 6.082 8.877 -9.220 1.00 80.62 162 ALA A N 1
ATOM 1216 C CA . ALA A 1 162 ? 6.406 9.617 -8.003 1.00 80.62 162 ALA A CA 1
ATOM 1217 C C . ALA A 1 162 ? 6.792 8.658 -6.869 1.00 80.62 162 ALA A C 1
ATOM 1219 O O . ALA A 1 162 ? 7.820 8.853 -6.222 1.00 80.62 162 ALA A O 1
ATOM 1220 N N . ALA A 1 163 ? 6.027 7.576 -6.696 1.00 77.00 163 ALA A N 1
ATOM 1221 C CA . ALA A 1 163 ? 6.352 6.514 -5.750 1.00 77.00 163 ALA A CA 1
ATOM 1222 C C . ALA A 1 163 ? 7.705 5.861 -6.077 1.00 77.00 163 ALA A C 1
ATOM 1224 O O . ALA A 1 163 ? 8.528 5.663 -5.184 1.00 77.00 163 ALA A O 1
ATOM 1225 N N . ALA A 1 164 ? 7.982 5.607 -7.361 1.00 81.12 164 ALA A N 1
ATOM 1226 C CA . ALA A 1 164 ? 9.264 5.063 -7.803 1.00 81.12 164 ALA A CA 1
ATOM 1227 C C . ALA A 1 164 ? 10.447 5.963 -7.399 1.00 81.12 164 ALA A C 1
ATOM 1229 O O . ALA A 1 164 ? 11.454 5.475 -6.880 1.00 81.12 164 ALA A O 1
ATOM 1230 N N . ALA A 1 165 ? 10.302 7.282 -7.559 1.00 83.00 165 ALA A N 1
ATOM 1231 C CA . ALA A 1 165 ? 11.319 8.248 -7.159 1.00 83.00 165 ALA A CA 1
ATOM 1232 C C . ALA A 1 165 ? 11.548 8.284 -5.636 1.00 83.00 165 ALA A C 1
ATOM 1234 O O . ALA A 1 165 ? 12.696 8.355 -5.196 1.00 83.00 165 ALA A O 1
ATOM 1235 N N . GLU A 1 166 ? 10.491 8.215 -4.822 1.00 81.81 166 GLU A N 1
ATOM 1236 C CA . GLU A 1 166 ? 10.605 8.202 -3.354 1.00 81.81 166 GLU A CA 1
ATOM 1237 C C . GLU A 1 166 ? 11.230 6.904 -2.820 1.00 81.81 166 GLU A C 1
ATOM 1239 O O . GLU A 1 166 ? 12.080 6.938 -1.924 1.00 81.81 166 GLU A O 1
ATOM 1244 N N . ILE A 1 167 ? 10.885 5.753 -3.404 1.00 76.19 167 ILE A N 1
ATOM 1245 C CA . ILE A 1 167 ? 11.522 4.467 -3.081 1.00 76.19 167 ILE A CA 1
ATOM 1246 C C . ILE A 1 167 ? 13.020 4.521 -3.409 1.00 76.19 167 ILE A C 1
ATOM 1248 O O . ILE A 1 167 ? 13.850 4.086 -2.609 1.00 76.19 167 ILE A O 1
ATOM 1252 N N . LEU A 1 168 ? 13.392 5.103 -4.554 1.00 78.50 168 LEU A N 1
ATOM 1253 C CA . LEU A 1 168 ? 14.798 5.230 -4.928 1.00 78.50 168 LEU A CA 1
ATOM 1254 C C . LEU A 1 168 ? 15.563 6.111 -3.923 1.00 78.50 168 LEU A C 1
ATOM 1256 O O . LEU A 1 168 ? 16.583 5.669 -3.391 1.00 78.50 168 LEU A O 1
ATOM 1260 N N . LYS A 1 169 ? 15.022 7.289 -3.570 1.00 80.12 169 LYS A N 1
ATOM 1261 C CA . LYS A 1 169 ? 15.603 8.202 -2.562 1.00 80.12 169 LYS A CA 1
ATOM 1262 C C . LYS A 1 169 ? 15.758 7.542 -1.191 1.00 80.12 169 LYS A C 1
ATOM 1264 O O . LYS A 1 169 ? 16.831 7.619 -0.597 1.00 80.12 169 LYS A O 1
ATOM 1269 N N . SER A 1 170 ? 14.703 6.898 -0.690 1.00 70.25 170 SER A N 1
ATOM 1270 C CA . SER A 1 170 ? 14.709 6.256 0.634 1.00 70.25 170 SER A CA 1
ATOM 1271 C C . SER A 1 170 ? 15.659 5.062 0.709 1.00 70.25 170 SER A C 1
ATOM 1273 O O . SER A 1 170 ? 16.219 4.787 1.766 1.00 70.25 170 SER A O 1
ATOM 1275 N N . SER A 1 171 ? 15.907 4.393 -0.417 1.00 66.81 171 SER A N 1
ATOM 1276 C CA . SER A 1 171 ? 16.860 3.283 -0.494 1.00 66.81 171 SER A CA 1
ATOM 1277 C C . SER A 1 171 ? 18.334 3.705 -0.584 1.00 66.81 171 SER A C 1
ATOM 1279 O O . SER A 1 171 ? 19.206 2.842 -0.647 1.00 66.81 171 SER A O 1
ATOM 1281 N N . GLY A 1 172 ? 18.634 5.012 -0.617 1.00 65.81 172 GLY A N 1
ATOM 1282 C CA . GLY A 1 172 ? 20.003 5.531 -0.740 1.00 65.81 172 GLY A CA 1
ATOM 1283 C C . GLY A 1 172 ? 20.659 5.265 -2.102 1.00 65.81 172 GLY A C 1
ATOM 1284 O O . GLY A 1 172 ? 21.863 5.469 -2.257 1.00 65.81 172 GLY A O 1
ATOM 1285 N N . ARG A 1 173 ? 19.882 4.812 -3.089 1.00 63.62 173 ARG A N 1
ATOM 1286 C CA . ARG A 1 173 ? 20.341 4.490 -4.444 1.00 63.62 173 ARG A CA 1
ATOM 1287 C C . ARG A 1 173 ? 20.239 5.730 -5.340 1.00 63.62 173 ARG A C 1
ATOM 1289 O O . ARG A 1 173 ? 19.363 6.571 -5.139 1.00 63.62 173 ARG A O 1
ATOM 1296 N N . LYS A 1 174 ? 21.165 5.869 -6.292 1.00 58.00 174 LYS A N 1
ATOM 1297 C CA . LYS A 1 174 ? 21.204 6.965 -7.271 1.00 58.00 174 LYS A CA 1
ATOM 1298 C C . LYS A 1 174 ? 21.273 6.428 -8.683 1.00 58.00 174 LYS A C 1
ATOM 1300 O O . LYS A 1 174 ? 22.115 5.534 -8.921 1.00 58.00 174 LYS A O 1
#

Radius of gyration: 21.95 Å; chains: 1; bounding box: 59×44×77 Å

Secondary structure (DSSP, 8-state):
------------------------EEEEEEGGGEEEEEEE-SS-EE--STTSTTTTT--EEE--TT-EEEEESSTTS-S-EEEESS-BSS--SS---EEEEEE-TT-EEEEE-SS-TT-EEET-TT-TT--SHHHHHTT----TT--STTSSSEEEEESSHHHHHHHHHHTT--